Protein AF-A0A6A1VV55-F1 (afdb_monomer_lite)

Sequence (169 aa):
MPVSIPDEHRGTDGDESSRLATLIGTLVRMHAPFGMPTWAKLSNSIKEYIRERVLEKMVEIQSQSTTESGAPKDVDIFTQVLGTKSGYVRRLGHSVKPIAASSSTVSIQRDPELVCELEATKATIEELKSRQSKYDNLKNNKQKCRRHRGKFKSNFNYLRHNLRNEIRR

Structure (mmCIF, N/CA/C/O backbone):
data_AF-A0A6A1VV55-F1
#
_entry.id   AF-A0A6A1VV55-F1
#
loop_
_atom_site.group_PDB
_atom_site.id
_atom_site.type_symbol
_atom_site.label_atom_id
_atom_site.label_alt_id
_atom_site.label_comp_id
_atom_site.label_asym_id
_atom_site.label_entity_id
_atom_site.label_seq_id
_atom_site.pdbx_PDB_ins_code
_atom_site.Cartn_x
_atom_site.Cartn_y
_atom_site.Cartn_z
_atom_site.occupancy
_atom_site.B_iso_or_equiv
_atom_site.auth_seq_id
_atom_site.auth_comp_id
_atom_site.auth_asym_id
_atom_site.auth_atom_id
_atom_site.pdbx_PDB_model_num
ATOM 1 N N . MET A 1 1 ? -18.017 -41.038 29.481 1.00 43.50 1 MET A N 1
ATOM 2 C CA . MET A 1 1 ? -17.852 -40.285 30.740 1.00 43.50 1 MET A CA 1
ATOM 3 C C . MET A 1 1 ? -17.505 -38.847 30.379 1.00 43.50 1 MET A C 1
ATOM 5 O O . MET A 1 1 ? -16.417 -38.648 29.851 1.00 43.50 1 MET A O 1
ATOM 9 N N . PRO A 1 2 ? -18.420 -37.876 30.527 1.00 51.59 2 PRO A N 1
ATOM 10 C CA . PRO A 1 2 ? -18.091 -36.468 30.327 1.00 51.59 2 PRO A CA 1
ATOM 11 C C . PRO A 1 2 ? -17.206 -35.990 31.486 1.00 51.59 2 PRO A C 1
ATOM 13 O O . PRO A 1 2 ? -17.531 -36.210 32.650 1.00 51.59 2 PRO A O 1
ATOM 16 N N . VAL A 1 3 ? -16.059 -35.396 31.160 1.00 58.38 3 VAL A N 1
ATOM 17 C CA . VAL A 1 3 ? -15.138 -34.821 32.145 1.00 58.38 3 VAL A CA 1
ATOM 18 C C . VAL A 1 3 ? -15.635 -33.416 32.474 1.00 58.38 3 VAL A C 1
ATOM 20 O O . VAL A 1 3 ? -15.583 -32.528 31.625 1.00 58.38 3 VAL A O 1
ATOM 23 N N . SER A 1 4 ? -16.157 -33.229 33.684 1.00 62.00 4 SER A N 1
ATOM 24 C CA . SER A 1 4 ? -16.587 -31.924 34.190 1.00 62.00 4 SER A CA 1
ATOM 25 C C . SER A 1 4 ? -15.375 -31.166 34.729 1.00 62.00 4 SER A C 1
ATOM 27 O O . SER A 1 4 ? -14.730 -31.626 35.670 1.00 62.00 4 SER A O 1
ATOM 29 N N . ILE A 1 5 ? -15.055 -30.019 34.128 1.00 53.50 5 ILE A N 1
ATOM 30 C CA . ILE A 1 5 ? -14.012 -29.115 34.627 1.00 53.50 5 ILE A CA 1
ATOM 31 C C . ILE A 1 5 ? -14.588 -28.363 35.843 1.00 53.50 5 ILE A C 1
ATOM 33 O O . ILE A 1 5 ? -15.674 -27.792 35.710 1.00 53.50 5 ILE A O 1
ATOM 37 N N . PRO A 1 6 ? -13.923 -28.373 37.015 1.00 64.38 6 PRO A N 1
ATOM 38 C CA . PRO A 1 6 ? -14.395 -27.672 38.208 1.00 64.38 6 PRO A CA 1
ATOM 39 C C . PRO A 1 6 ? -14.465 -26.156 37.983 1.00 64.38 6 PRO A C 1
ATOM 41 O O . PRO A 1 6 ? -13.569 -25.578 37.368 1.00 64.38 6 PRO A O 1
ATOM 44 N N . ASP A 1 7 ? -15.503 -25.521 38.526 1.00 54.06 7 ASP A N 1
ATOM 45 C CA . ASP A 1 7 ? -15.835 -24.099 38.325 1.00 54.06 7 ASP A CA 1
ATOM 46 C C . ASP A 1 7 ? -14.718 -23.140 38.789 1.00 54.06 7 ASP A C 1
ATOM 48 O O . ASP A 1 7 ? -14.534 -22.069 38.225 1.00 54.06 7 ASP A O 1
ATOM 52 N N . GLU A 1 8 ? -13.873 -23.573 39.731 1.00 54.69 8 GLU A N 1
ATOM 53 C CA . GLU A 1 8 ? -12.681 -22.834 40.184 1.00 54.69 8 GLU A CA 1
ATOM 54 C C . GLU A 1 8 ? -11.585 -22.684 39.111 1.00 54.69 8 GLU A C 1
ATOM 56 O O . GLU A 1 8 ? -10.680 -21.870 39.266 1.00 54.69 8 GLU A O 1
ATOM 61 N N . HIS A 1 9 ? -11.653 -23.459 38.022 1.00 50.16 9 HIS A N 1
ATOM 62 C CA . HIS A 1 9 ? -10.716 -23.389 36.893 1.00 50.16 9 HIS A CA 1
ATOM 63 C C . HIS A 1 9 ? -11.356 -22.787 35.635 1.00 50.16 9 HIS A C 1
ATOM 65 O O . HIS A 1 9 ? -10.713 -22.714 34.584 1.00 50.16 9 HIS A O 1
ATOM 71 N N . ARG A 1 10 ? -12.611 -22.325 35.726 1.00 50.69 10 ARG A N 1
ATOM 72 C CA . ARG A 1 10 ? -13.209 -21.430 34.735 1.00 50.69 10 ARG A CA 1
ATOM 73 C C . ARG A 1 10 ? -12.612 -20.045 34.974 1.00 50.69 10 ARG A C 1
ATOM 75 O O . ARG A 1 10 ? -13.191 -19.202 35.649 1.00 50.69 10 ARG A O 1
ATOM 82 N N . GLY A 1 11 ? -11.403 -19.831 34.454 1.00 54.78 11 GLY A N 1
ATOM 83 C CA . GLY A 1 11 ? -10.846 -18.487 34.360 1.00 54.78 11 GLY A CA 1
ATOM 84 C C . GLY A 1 11 ? -11.868 -17.572 33.686 1.00 54.78 11 GLY A C 1
ATOM 85 O O . GLY A 1 11 ? -12.617 -18.009 32.808 1.00 54.78 11 GLY A O 1
ATOM 86 N N . THR A 1 12 ? -11.937 -16.315 34.114 1.00 54.62 12 THR A N 1
ATOM 87 C CA . THR A 1 12 ? -12.666 -15.294 33.370 1.00 54.62 12 THR A CA 1
ATOM 88 C C . THR A 1 12 ? -11.996 -15.180 32.003 1.00 54.62 12 THR A C 1
ATOM 90 O O . THR A 1 12 ? -11.015 -14.455 31.847 1.00 54.62 12 THR A O 1
ATOM 93 N N . ASP A 1 13 ? -12.485 -15.913 31.005 1.00 62.12 13 ASP A N 1
ATOM 94 C CA . ASP A 1 13 ? -12.243 -15.598 29.599 1.00 62.12 13 ASP A CA 1
ATOM 95 C C . ASP A 1 13 ? -12.970 -14.277 29.331 1.00 62.12 13 ASP A C 1
ATOM 97 O O . ASP A 1 13 ? -14.073 -14.242 28.792 1.00 62.12 13 ASP A O 1
ATOM 101 N N . GLY A 1 14 ? -12.425 -13.183 29.845 1.00 65.00 14 GLY A N 1
ATOM 102 C CA . GLY A 1 14 ? 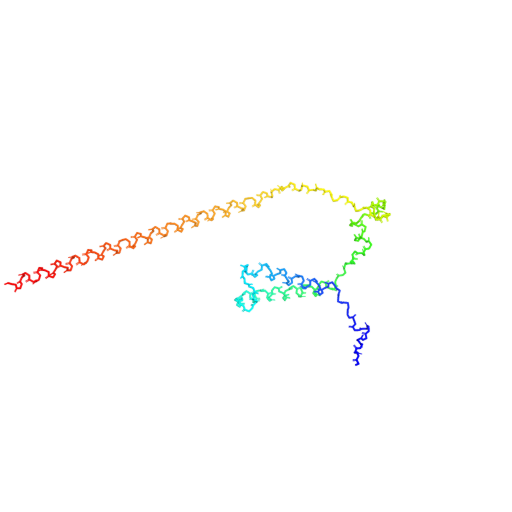-13.148 -11.934 29.986 1.00 65.00 14 GLY A CA 1
ATOM 103 C C . GLY A 1 14 ? -12.231 -10.813 29.578 1.00 65.00 14 GLY A C 1
ATOM 104 O O . GLY A 1 14 ? -11.214 -10.582 30.214 1.00 65.00 14 GLY A O 1
ATOM 105 N N . ASP A 1 15 ? -12.581 -10.150 28.492 1.00 61.44 15 ASP A N 1
ATOM 106 C CA . ASP A 1 15 ? -12.056 -8.858 28.063 1.00 61.44 15 ASP A CA 1
ATOM 107 C C . ASP A 1 15 ? -10.589 -8.804 27.622 1.00 61.44 15 ASP A C 1
ATOM 109 O O . ASP A 1 15 ? -10.351 -8.480 26.461 1.00 61.44 15 ASP A O 1
ATOM 113 N N . GLU A 1 16 ? -9.602 -9.179 28.433 1.00 64.88 16 GLU A N 1
ATOM 114 C CA . GLU A 1 16 ? -8.181 -9.020 28.080 1.00 64.88 16 GLU A CA 1
ATOM 115 C C . GLU A 1 16 ? -7.759 -9.937 26.922 1.00 64.88 16 GLU A C 1
ATOM 117 O O . GLU A 1 16 ? -7.109 -9.500 25.966 1.00 64.88 16 GLU A O 1
ATOM 122 N N . SER A 1 17 ? -8.214 -11.193 26.944 1.00 71.00 17 SER A N 1
ATOM 123 C CA . SER A 1 17 ? -8.012 -12.156 25.851 1.00 71.00 17 SER A CA 1
ATOM 124 C C . SER A 1 17 ? -8.709 -11.703 24.564 1.00 71.00 17 SER A C 1
ATOM 126 O O . SER A 1 17 ? -8.137 -11.783 23.473 1.00 71.00 17 SER A O 1
ATOM 128 N N . SER A 1 18 ? -9.926 -11.165 24.686 1.00 74.25 18 SER A N 1
ATOM 129 C CA . SER A 1 18 ? -10.705 -10.626 23.564 1.00 74.25 18 SER A CA 1
ATOM 130 C C . SER A 1 18 ? -10.058 -9.368 22.977 1.00 74.25 18 SER A C 1
ATOM 132 O O . SER A 1 18 ? -10.005 -9.198 21.753 1.00 74.25 18 SER A O 1
ATOM 134 N N . ARG A 1 19 ? -9.504 -8.506 23.835 1.00 75.94 19 ARG A N 1
ATOM 135 C CA . ARG A 1 19 ? -8.782 -7.282 23.472 1.00 75.94 19 ARG A CA 1
ATOM 136 C C . ARG A 1 19 ? -7.487 -7.616 22.743 1.00 75.94 19 ARG A C 1
ATOM 138 O O . ARG A 1 19 ? -7.238 -7.064 21.670 1.00 75.94 19 ARG A O 1
ATOM 145 N N . LEU A 1 20 ? -6.725 -8.587 23.247 1.00 76.88 20 LEU A N 1
ATOM 146 C CA . LEU A 1 20 ? -5.514 -9.083 22.598 1.00 76.88 20 LEU A CA 1
ATOM 147 C C . LEU A 1 20 ? -5.820 -9.709 21.229 1.00 76.88 20 LEU A C 1
ATOM 149 O O . LEU A 1 20 ? -5.179 -9.358 20.239 1.00 76.88 20 LEU A O 1
ATOM 153 N N . ALA A 1 21 ? -6.831 -10.579 21.135 1.00 78.81 21 ALA A N 1
ATOM 154 C CA . ALA A 1 21 ? -7.232 -11.199 19.870 1.00 78.81 21 ALA A CA 1
ATOM 155 C C . ALA A 1 21 ? -7.675 -10.156 18.829 1.00 78.81 21 ALA A C 1
ATOM 157 O O . ALA A 1 21 ? -7.301 -10.235 17.653 1.00 78.81 21 ALA A O 1
ATOM 158 N N . THR A 1 22 ? -8.423 -9.139 19.265 1.00 83.94 22 THR A N 1
ATOM 159 C CA . THR A 1 22 ? -8.851 -8.023 18.411 1.00 83.94 22 THR A CA 1
ATOM 160 C C . THR A 1 22 ? -7.653 -7.237 17.892 1.00 83.94 22 THR A C 1
ATOM 162 O O . THR A 1 22 ? -7.577 -6.962 16.692 1.00 83.94 22 THR A O 1
ATOM 165 N N . LEU A 1 23 ? -6.697 -6.926 18.770 1.00 81.94 23 LEU A N 1
ATOM 166 C CA . LEU A 1 23 ? -5.505 -6.154 18.438 1.00 81.94 23 LEU A CA 1
ATOM 167 C C . LEU A 1 23 ? -4.565 -6.907 17.487 1.00 81.94 23 LEU A C 1
ATOM 169 O O . LEU A 1 23 ? -4.073 -6.336 16.516 1.00 81.94 23 LEU A O 1
ATOM 173 N N . ILE A 1 24 ? -4.364 -8.207 17.709 1.00 84.75 24 ILE A N 1
ATOM 174 C CA . ILE A 1 24 ? -3.624 -9.063 16.773 1.00 84.75 24 ILE A CA 1
ATOM 175 C C . ILE A 1 24 ? -4.323 -9.053 15.409 1.00 84.75 24 ILE A C 1
ATOM 177 O O . ILE A 1 24 ? -3.682 -8.863 14.375 1.00 84.75 24 ILE A O 1
ATOM 181 N N . GLY A 1 25 ? -5.649 -9.204 15.396 1.00 82.62 25 GLY A N 1
ATOM 182 C CA . GLY A 1 25 ? -6.437 -9.192 14.169 1.00 82.62 25 GLY A CA 1
ATOM 183 C C . GLY A 1 25 ? -6.320 -7.884 13.382 1.00 82.62 25 GLY A C 1
ATOM 184 O O . GLY A 1 25 ? -6.193 -7.926 12.156 1.00 82.62 25 GLY A O 1
ATOM 185 N N . THR A 1 26 ? -6.358 -6.723 14.045 1.00 83.69 26 THR A N 1
ATOM 186 C CA . THR A 1 26 ? -6.204 -5.418 13.380 1.00 83.69 26 THR A CA 1
ATOM 187 C C . THR A 1 26 ? -4.792 -5.226 12.854 1.00 83.69 26 THR A C 1
ATOM 189 O O . THR A 1 26 ? -4.638 -4.880 11.687 1.00 83.69 26 THR A O 1
ATOM 192 N N . LEU A 1 27 ? -3.770 -5.522 13.656 1.00 83.19 27 LEU A N 1
ATOM 193 C CA . LEU A 1 27 ? -2.373 -5.399 13.251 1.00 83.19 27 LEU A CA 1
ATOM 194 C C . LEU A 1 27 ? -2.064 -6.269 12.022 1.00 83.19 27 LEU A C 1
ATOM 196 O O . LEU A 1 27 ? -1.469 -5.798 11.051 1.00 83.19 27 LEU A O 1
ATOM 200 N N . VAL A 1 28 ? -2.537 -7.519 12.022 1.00 81.38 28 VAL A N 1
ATOM 201 C CA . VAL A 1 28 ? -2.393 -8.421 10.873 1.00 81.38 28 VAL A CA 1
ATOM 202 C C . VAL A 1 28 ? -3.098 -7.847 9.644 1.00 81.38 28 VAL A C 1
ATOM 204 O O . VAL A 1 28 ? -2.496 -7.812 8.578 1.00 81.38 28 VAL A O 1
ATOM 207 N N . ARG A 1 29 ? -4.337 -7.353 9.763 1.00 82.69 29 ARG A N 1
ATOM 208 C CA . ARG A 1 29 ? -5.077 -6.772 8.624 1.00 82.69 29 ARG A CA 1
ATOM 209 C C . ARG A 1 29 ? -4.477 -5.463 8.101 1.00 82.69 29 ARG A C 1
ATOM 211 O O . ARG A 1 29 ? -4.604 -5.194 6.914 1.00 82.69 29 ARG A O 1
ATOM 218 N N . MET A 1 30 ? -3.837 -4.673 8.962 1.00 80.50 30 MET A N 1
ATOM 219 C CA . MET A 1 30 ? -3.198 -3.402 8.599 1.00 80.50 30 MET A CA 1
ATOM 220 C C . MET A 1 30 ? -1.904 -3.597 7.808 1.00 80.50 30 MET A C 1
ATOM 222 O O . MET A 1 30 ? -1.608 -2.817 6.906 1.00 80.50 30 MET A O 1
ATOM 226 N N . HIS A 1 31 ? -1.127 -4.624 8.153 1.00 79.62 31 HIS A N 1
ATOM 227 C CA . HIS A 1 31 ? 0.213 -4.825 7.598 1.00 79.62 31 HIS A CA 1
ATOM 228 C C . HIS A 1 31 ? 0.310 -5.993 6.612 1.00 79.62 31 HIS A C 1
ATOM 230 O O . HIS A 1 31 ? 1.289 -6.082 5.868 1.00 79.62 31 HIS A O 1
ATOM 236 N N . ALA A 1 32 ? -0.683 -6.886 6.565 1.00 74.94 32 ALA A N 1
ATOM 237 C CA . ALA A 1 32 ? -0.747 -7.909 5.533 1.00 74.94 32 ALA A CA 1
ATOM 238 C C . ALA A 1 32 ? -1.095 -7.269 4.173 1.00 74.94 32 ALA A C 1
ATOM 240 O O . ALA A 1 32 ? -2.077 -6.532 4.075 1.00 74.94 32 ALA A O 1
ATOM 241 N N . PRO A 1 33 ? -0.339 -7.565 3.099 1.00 73.38 33 PRO A N 1
ATOM 242 C CA . PRO A 1 33 ? -0.660 -7.071 1.769 1.00 73.38 33 PRO A CA 1
ATOM 243 C C . PRO A 1 33 ? -2.048 -7.552 1.325 1.00 73.38 33 PRO A C 1
ATOM 245 O O . PRO A 1 33 ? -2.332 -8.756 1.326 1.00 73.38 33 PRO A O 1
ATOM 248 N N . PHE A 1 34 ? -2.896 -6.614 0.895 1.00 64.12 34 PHE A N 1
ATOM 249 C CA . PHE A 1 34 ? -4.211 -6.910 0.331 1.00 64.12 34 PHE A CA 1
ATOM 250 C C . PHE A 1 34 ? -4.050 -7.791 -0.917 1.00 64.12 34 PHE A C 1
ATOM 252 O O . PHE A 1 34 ? -3.528 -7.355 -1.939 1.00 64.12 34 PHE A O 1
ATOM 259 N N . GLY A 1 35 ? -4.458 -9.058 -0.811 1.00 67.00 35 GLY A N 1
ATOM 260 C CA . GLY A 1 35 ? -4.362 -10.047 -1.891 1.00 67.00 35 GLY A CA 1
ATOM 261 C C . GLY A 1 35 ? -3.606 -11.327 -1.534 1.00 67.00 35 GLY A C 1
ATOM 262 O O . GLY A 1 35 ? -3.613 -12.265 -2.328 1.00 67.00 35 GLY A O 1
ATOM 263 N N . MET A 1 36 ? -2.986 -11.415 -0.350 1.00 64.69 36 MET A N 1
ATOM 264 C CA . MET A 1 36 ? -2.389 -12.665 0.131 1.00 64.69 36 MET A CA 1
ATOM 265 C C . MET A 1 36 ? -3.347 -13.426 1.063 1.00 64.69 36 MET A C 1
ATOM 267 O O . MET A 1 36 ? -3.543 -13.011 2.202 1.00 64.69 36 MET A O 1
ATOM 271 N N . PRO A 1 37 ? -3.911 -14.573 0.633 1.00 65.25 37 PRO A N 1
ATOM 272 C CA . PRO A 1 37 ? -4.897 -15.311 1.424 1.00 65.25 37 PRO A CA 1
ATOM 273 C C . PRO A 1 37 ? -4.275 -16.212 2.502 1.00 65.25 37 PRO A C 1
ATOM 275 O O . PRO A 1 37 ? -5.002 -16.887 3.224 1.00 65.25 37 PRO A O 1
ATOM 278 N N . THR A 1 38 ? -2.942 -16.312 2.593 1.00 76.00 38 THR A N 1
ATOM 279 C CA . THR A 1 38 ? -2.296 -17.317 3.454 1.00 76.00 38 THR A CA 1
ATOM 280 C C . THR A 1 38 ? -1.034 -16.787 4.122 1.00 76.00 38 THR A C 1
ATOM 282 O O . THR A 1 38 ? -0.064 -16.439 3.449 1.00 76.00 38 THR A O 1
ATOM 285 N N . TRP A 1 39 ? -1.014 -16.843 5.456 1.00 78.25 39 TRP A N 1
ATOM 286 C CA . TRP A 1 39 ? 0.116 -16.471 6.316 1.00 78.25 39 TRP A CA 1
ATOM 287 C C . TRP A 1 39 ? 1.450 -17.106 5.895 1.00 78.25 39 TRP A C 1
ATOM 289 O O . TRP A 1 39 ? 2.500 -16.465 5.929 1.00 78.25 39 TRP A O 1
ATOM 299 N N . ALA A 1 40 ? 1.412 -18.360 5.430 1.00 80.62 40 ALA A N 1
ATOM 300 C CA . ALA A 1 40 ? 2.593 -19.097 4.987 1.00 80.62 40 ALA A CA 1
ATOM 301 C C . ALA A 1 40 ? 3.381 -18.365 3.885 1.00 80.62 40 ALA A C 1
ATOM 303 O O . ALA A 1 40 ? 4.611 -18.390 3.910 1.00 80.62 40 ALA A O 1
ATOM 304 N N . LYS A 1 41 ? 2.688 -17.661 2.978 1.00 81.31 41 LYS A N 1
ATOM 305 C CA . LYS A 1 41 ? 3.272 -16.991 1.805 1.00 81.31 41 LYS A CA 1
ATOM 306 C C . LYS A 1 41 ? 3.843 -15.596 2.090 1.00 81.31 41 LYS A C 1
ATOM 308 O O . LYS A 1 41 ? 4.447 -15.010 1.197 1.00 81.31 41 LYS A O 1
ATOM 313 N N . LEU A 1 42 ? 3.665 -15.062 3.301 1.00 80.75 42 LEU A N 1
ATOM 314 C CA . LEU A 1 42 ? 4.242 -13.771 3.688 1.00 80.75 42 LEU A CA 1
ATOM 315 C C . LEU A 1 42 ? 5.769 -13.873 3.808 1.00 80.75 42 LEU A C 1
ATOM 317 O O . LEU A 1 42 ? 6.295 -14.891 4.273 1.00 80.75 42 LEU A O 1
ATOM 321 N N . SER A 1 43 ? 6.476 -12.807 3.425 1.00 85.31 43 SER A N 1
ATOM 322 C CA . SER A 1 43 ? 7.925 -12.715 3.614 1.00 85.31 43 SER A CA 1
ATOM 323 C C . SER A 1 43 ? 8.281 -12.724 5.103 1.00 85.31 43 SER A C 1
ATOM 325 O O . SER A 1 43 ? 7.523 -12.235 5.944 1.00 85.31 43 SER A O 1
ATOM 327 N N . ASN A 1 44 ? 9.460 -13.256 5.439 1.00 86.62 44 ASN A N 1
ATOM 328 C CA . ASN A 1 44 ? 9.914 -13.312 6.832 1.00 86.62 44 ASN A CA 1
ATOM 329 C C . ASN A 1 44 ? 10.025 -11.917 7.459 1.00 86.62 44 ASN A C 1
ATOM 331 O O . ASN A 1 44 ? 9.649 -11.756 8.609 1.00 86.62 44 ASN A O 1
ATOM 335 N N . SER A 1 45 ? 10.419 -10.898 6.690 1.00 83.94 45 SER A N 1
ATOM 336 C CA . SER A 1 45 ? 10.476 -9.510 7.168 1.00 83.94 45 SER A CA 1
ATOM 337 C C . SER A 1 45 ? 9.139 -9.001 7.717 1.00 83.94 45 SER A C 1
ATOM 339 O O . SER A 1 45 ? 9.101 -8.378 8.772 1.00 83.94 45 SER A O 1
ATOM 341 N N . ILE A 1 46 ? 8.031 -9.300 7.033 1.00 82.25 46 ILE A N 1
ATOM 342 C CA . ILE A 1 46 ? 6.690 -8.878 7.454 1.00 82.25 46 ILE A CA 1
ATOM 343 C C . ILE A 1 46 ? 6.236 -9.695 8.668 1.00 82.25 46 ILE A C 1
ATOM 345 O O . ILE A 1 46 ? 5.632 -9.152 9.589 1.00 82.25 46 ILE A O 1
ATOM 349 N N . LYS A 1 47 ? 6.550 -10.996 8.697 1.00 85.38 47 LYS A N 1
ATOM 350 C CA . LYS A 1 47 ? 6.235 -11.862 9.842 1.00 85.38 47 LYS A CA 1
ATOM 351 C C . LYS A 1 47 ? 6.950 -11.401 11.110 1.00 85.38 47 LYS A C 1
ATOM 353 O O . LYS A 1 47 ? 6.298 -11.327 12.145 1.00 85.38 47 LYS A O 1
ATOM 358 N N . GLU A 1 48 ? 8.244 -11.086 11.030 1.00 88.25 48 GLU A N 1
ATOM 359 C CA . GLU A 1 48 ? 8.998 -10.590 12.188 1.00 88.25 48 GLU A CA 1
ATOM 360 C C . GLU A 1 48 ? 8.446 -9.253 12.680 1.00 88.25 48 GLU A C 1
ATOM 362 O O . GLU A 1 48 ? 8.175 -9.123 13.868 1.00 88.25 48 GLU A O 1
ATOM 367 N N . TYR A 1 49 ? 8.154 -8.317 11.772 1.00 87.06 49 TYR A N 1
ATOM 368 C CA . TYR A 1 49 ? 7.545 -7.035 12.135 1.00 87.06 49 TYR A CA 1
ATOM 369 C C . TYR A 1 49 ? 6.218 -7.205 12.892 1.00 87.06 49 TYR A C 1
ATOM 371 O O . TYR A 1 49 ? 5.986 -6.573 13.922 1.00 87.06 49 TYR A O 1
ATOM 379 N N . ILE A 1 50 ? 5.340 -8.089 12.403 1.00 85.19 50 ILE A N 1
ATOM 380 C CA . ILE A 1 50 ? 4.058 -8.363 13.062 1.00 85.19 50 ILE A CA 1
ATOM 381 C C . ILE A 1 50 ? 4.286 -9.016 14.431 1.00 85.19 50 ILE A C 1
ATOM 383 O O . ILE A 1 50 ? 3.626 -8.636 15.392 1.00 85.19 50 ILE A O 1
ATOM 387 N N . ARG A 1 51 ? 5.217 -9.971 14.552 1.00 86.81 51 ARG A N 1
ATOM 388 C CA . ARG A 1 51 ? 5.514 -10.617 15.842 1.00 86.81 51 ARG A CA 1
ATOM 389 C C . ARG A 1 51 ? 6.057 -9.635 16.872 1.00 86.81 51 ARG A C 1
ATOM 391 O O . ARG A 1 51 ? 5.585 -9.650 18.002 1.00 86.81 51 ARG A O 1
ATOM 398 N N . GLU A 1 52 ? 7.003 -8.787 16.487 1.00 89.69 52 GLU A N 1
ATOM 399 C CA . GLU A 1 52 ? 7.604 -7.783 17.371 1.00 89.69 52 GLU A CA 1
ATOM 400 C C . GLU A 1 52 ? 6.538 -6.835 17.935 1.00 89.69 52 GLU A C 1
ATOM 402 O O . GLU A 1 52 ? 6.442 -6.643 19.145 1.00 89.69 52 GLU A O 1
ATOM 407 N N . ARG A 1 53 ? 5.643 -6.351 17.069 1.00 86.31 53 ARG A N 1
ATOM 408 C CA . ARG A 1 53 ? 4.501 -5.512 17.454 1.00 86.31 53 ARG A CA 1
ATOM 409 C C . ARG A 1 53 ? 3.497 -6.217 18.367 1.00 86.31 53 ARG A C 1
ATOM 411 O O . ARG A 1 53 ? 2.935 -5.584 19.257 1.00 86.31 53 ARG A O 1
ATOM 418 N N . VAL A 1 54 ? 3.248 -7.511 18.158 1.00 85.69 54 VAL A N 1
ATOM 419 C CA . VAL A 1 54 ? 2.378 -8.295 19.051 1.00 85.69 54 VAL A CA 1
ATOM 420 C C . VAL A 1 54 ? 3.021 -8.447 20.429 1.00 85.69 54 VAL A C 1
ATOM 422 O O . VAL A 1 54 ? 2.340 -8.240 21.429 1.00 85.69 54 VAL A O 1
ATOM 425 N N . LEU A 1 55 ? 4.320 -8.752 20.494 1.00 85.50 55 LEU A N 1
ATOM 426 C CA . LEU A 1 55 ? 5.048 -8.886 21.759 1.00 85.50 55 LEU A CA 1
ATOM 427 C C . LEU A 1 55 ? 5.082 -7.568 22.544 1.00 85.50 55 LEU A C 1
ATOM 429 O O . LEU A 1 55 ? 4.791 -7.570 23.737 1.00 85.50 55 LEU A O 1
ATOM 433 N N . GLU A 1 56 ? 5.353 -6.446 21.871 1.00 86.19 56 GLU A N 1
ATOM 434 C CA . GLU A 1 56 ? 5.298 -5.096 22.453 1.00 86.19 56 GLU A CA 1
ATOM 435 C C . GLU A 1 56 ? 3.939 -4.837 23.125 1.00 86.19 56 GLU A C 1
ATOM 437 O O . GLU A 1 56 ? 3.862 -4.417 24.280 1.00 86.19 56 GLU A O 1
ATOM 442 N N . LYS A 1 57 ? 2.850 -5.177 22.430 1.00 79.31 57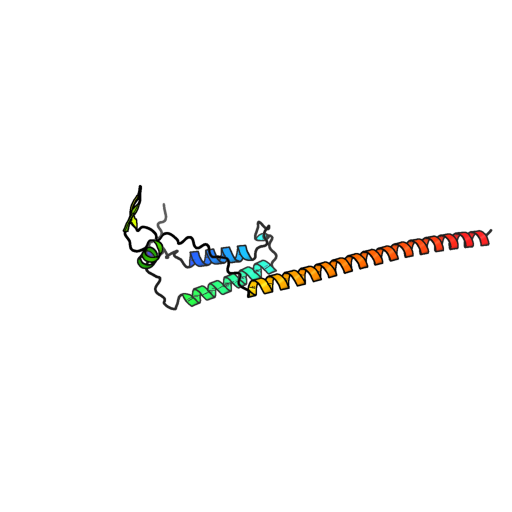 LYS A N 1
ATOM 443 C CA . LYS A 1 57 ? 1.485 -4.968 22.921 1.00 79.31 57 LYS A CA 1
ATOM 444 C C . LYS A 1 57 ? 1.090 -5.918 24.045 1.00 79.31 57 LYS A C 1
ATOM 446 O O . LYS A 1 57 ? 0.341 -5.519 24.931 1.00 79.31 57 LYS A O 1
ATOM 451 N N . MET A 1 58 ? 1.605 -7.146 24.053 1.00 81.19 58 MET A N 1
ATOM 452 C CA . MET A 1 58 ? 1.411 -8.068 25.175 1.00 81.19 58 MET A CA 1
ATOM 453 C C . MET A 1 58 ? 2.059 -7.531 26.456 1.00 81.19 58 MET A C 1
ATOM 455 O O . MET A 1 58 ? 1.432 -7.574 27.512 1.00 81.19 58 MET A O 1
ATOM 459 N N . VAL A 1 59 ? 3.276 -6.987 26.359 1.00 83.31 59 VAL A N 1
ATOM 460 C CA . VAL A 1 59 ? 3.976 -6.371 27.499 1.00 83.31 59 VAL A CA 1
ATOM 461 C C . VAL A 1 59 ? 3.234 -5.127 27.994 1.00 83.31 59 VAL A C 1
ATOM 463 O O . VAL A 1 59 ? 3.081 -4.940 29.200 1.00 83.31 59 VAL A O 1
ATOM 466 N N . GLU A 1 60 ? 2.719 -4.301 27.083 1.00 79.38 60 GLU A N 1
ATOM 467 C CA . GLU A 1 60 ? 1.922 -3.117 27.426 1.00 79.38 60 GLU A CA 1
ATOM 468 C C . GLU A 1 60 ? 0.631 -3.483 28.177 1.00 79.38 60 GLU A C 1
ATOM 470 O O . GLU A 1 60 ? 0.328 -2.885 29.208 1.00 79.38 60 GLU A O 1
ATOM 475 N N . ILE A 1 61 ? -0.097 -4.506 27.714 1.00 74.69 61 ILE A N 1
ATOM 476 C CA . ILE A 1 61 ? -1.324 -4.986 28.369 1.00 74.69 61 ILE A CA 1
ATOM 477 C C . ILE A 1 61 ? -1.016 -5.547 29.767 1.00 74.69 61 ILE A C 1
ATOM 479 O O . ILE A 1 61 ? -1.717 -5.219 30.720 1.00 74.69 61 ILE A O 1
ATOM 483 N N . GLN A 1 62 ? 0.064 -6.323 29.918 1.00 70.31 62 GLN A N 1
ATOM 484 C CA . GLN A 1 62 ? 0.504 -6.833 31.227 1.00 70.31 62 GLN A CA 1
ATOM 485 C C . GLN A 1 62 ? 0.961 -5.718 32.179 1.00 70.31 62 GLN A C 1
ATOM 487 O O . GLN A 1 62 ? 0.811 -5.835 33.392 1.00 70.31 62 GLN A O 1
ATOM 492 N N . SER A 1 63 ? 1.497 -4.620 31.644 1.00 68.62 63 SER A N 1
ATOM 493 C CA . SER A 1 63 ? 1.907 -3.463 32.450 1.00 68.62 63 SER A CA 1
ATOM 494 C C . SER A 1 63 ? 0.713 -2.622 32.918 1.00 68.62 63 SER A C 1
ATOM 496 O O . SER A 1 63 ? 0.788 -1.974 33.956 1.00 68.62 63 SER A O 1
ATOM 498 N N . GLN A 1 64 ? -0.397 -2.637 32.171 1.00 59.81 64 GLN A N 1
ATOM 499 C CA . GLN A 1 64 ? -1.631 -1.912 32.500 1.00 59.81 64 GLN A CA 1
ATOM 500 C C . GLN A 1 64 ? -2.514 -2.645 33.524 1.00 59.81 64 GLN A C 1
ATOM 502 O O . GLN A 1 64 ? -3.350 -2.006 34.159 1.00 59.81 64 GLN A O 1
ATOM 507 N N . SER A 1 65 ? -2.322 -3.953 33.741 1.00 55.75 65 SER A N 1
ATOM 508 C CA . SER A 1 65 ? -3.126 -4.739 34.693 1.00 55.75 65 SER A CA 1
ATOM 509 C C . SER A 1 65 ? -2.829 -4.473 36.180 1.00 55.75 65 SER A C 1
ATOM 511 O O . SER A 1 65 ? -3.459 -5.085 37.038 1.00 55.75 65 SER A O 1
ATOM 513 N N . THR A 1 66 ? -1.900 -3.566 36.511 1.00 46.81 66 THR A N 1
ATOM 514 C CA . THR A 1 66 ? -1.497 -3.260 37.901 1.00 46.81 66 THR A CA 1
ATOM 515 C C . THR A 1 66 ? -1.844 -1.854 38.388 1.00 46.81 66 THR A C 1
ATOM 517 O O . THR A 1 66 ? -1.503 -1.509 39.518 1.00 46.81 66 THR A O 1
ATOM 520 N N . THR A 1 67 ? -2.543 -1.036 37.602 1.00 46.91 67 THR A N 1
ATOM 521 C CA . THR A 1 67 ? -2.975 0.299 38.046 1.00 46.91 67 TH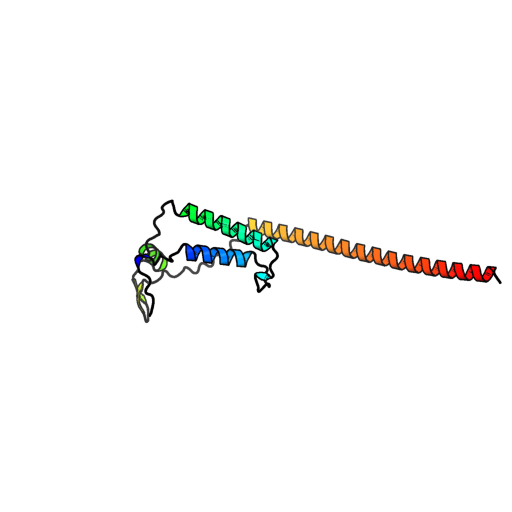R A CA 1
ATOM 522 C C . THR A 1 67 ? -4.449 0.512 37.761 1.00 46.91 67 THR A C 1
ATOM 524 O O . THR A 1 67 ? -4.890 0.525 36.616 1.00 46.91 67 THR A O 1
ATOM 527 N N . GLU A 1 68 ? -5.184 0.664 38.853 1.00 54.47 68 GLU A N 1
ATOM 528 C CA . GLU A 1 68 ? -6.614 0.882 38.952 1.00 54.47 68 GLU A CA 1
ATOM 529 C C . GLU A 1 68 ? -7.158 1.947 37.990 1.00 54.47 68 GLU A C 1
ATOM 531 O O . GLU A 1 68 ? -6.709 3.091 37.956 1.00 54.47 68 GLU A O 1
ATOM 536 N N . SER A 1 69 ? -8.236 1.604 37.295 1.00 43.81 69 SER A N 1
ATOM 537 C CA . SER A 1 69 ? -9.308 2.549 37.003 1.00 43.81 69 SER A CA 1
ATOM 538 C C . SER A 1 69 ? -10.573 1.718 36.895 1.00 43.81 69 SER A C 1
ATOM 540 O O . SER A 1 69 ? -10.702 0.912 35.976 1.00 43.81 69 SER A O 1
ATOM 542 N N . GLY A 1 70 ? -11.434 1.799 37.914 1.00 56.69 70 GLY A N 1
ATOM 543 C CA . GLY A 1 70 ? -12.643 0.987 38.001 1.00 56.69 70 GLY A CA 1
ATOM 544 C C . GLY A 1 70 ? -13.407 1.050 36.686 1.00 56.69 70 GLY A C 1
ATOM 545 O O . GLY A 1 70 ? -13.816 2.133 36.266 1.00 56.69 70 GLY A O 1
ATOM 546 N N . ALA A 1 71 ? -13.551 -0.106 36.032 1.00 61.88 71 ALA A N 1
ATOM 547 C CA . ALA A 1 71 ? -14.353 -0.229 34.829 1.00 61.88 71 ALA A CA 1
ATOM 548 C C . ALA A 1 71 ? -15.712 0.446 35.092 1.00 61.88 71 ALA A C 1
ATOM 550 O O . ALA A 1 71 ? -16.305 0.187 36.150 1.00 61.88 71 ALA A O 1
ATOM 551 N N . PRO A 1 72 ? -16.183 1.340 34.199 1.00 58.25 72 PRO A N 1
ATOM 552 C CA . PRO A 1 72 ? -17.497 1.939 34.352 1.00 58.25 72 PRO A CA 1
ATOM 553 C C . PRO A 1 72 ? -18.484 0.792 34.514 1.00 58.25 72 PRO A C 1
ATOM 555 O O . PRO A 1 72 ? -18.488 -0.135 33.702 1.00 58.25 72 PRO A O 1
ATOM 558 N N . LYS A 1 73 ? -19.246 0.797 35.613 1.00 75.38 73 LYS A N 1
ATOM 559 C CA . LYS A 1 73 ? -20.159 -0.310 35.897 1.00 75.38 73 LYS A CA 1
ATOM 560 C C . LYS A 1 73 ? -21.108 -0.418 34.713 1.00 75.38 73 LYS A C 1
ATOM 562 O O . LYS A 1 73 ? -21.464 0.606 34.137 1.00 75.38 73 LYS A O 1
ATOM 567 N N . ASP A 1 74 ? -21.567 -1.620 34.375 1.00 67.44 74 ASP A N 1
ATOM 568 C CA . ASP A 1 74 ? -22.507 -1.819 33.260 1.00 67.44 74 ASP A CA 1
ATOM 569 C C . ASP A 1 74 ? -23.671 -0.815 33.298 1.00 67.44 74 ASP A C 1
ATOM 571 O O . ASP A 1 74 ? -24.114 -0.315 32.271 1.00 67.44 74 ASP A O 1
ATOM 575 N N . VAL A 1 75 ? -24.110 -0.439 34.503 1.00 70.94 75 VAL A N 1
ATOM 576 C CA . VAL A 1 75 ? -25.118 0.599 34.766 1.00 70.94 75 VAL A CA 1
ATOM 577 C C . VAL A 1 75 ? -24.740 1.974 34.188 1.00 70.94 75 VAL A C 1
ATOM 579 O O . VAL A 1 75 ? -25.583 2.638 33.582 1.00 70.94 75 VAL A O 1
ATOM 582 N N . ASP A 1 76 ? -23.488 2.400 34.328 1.00 76.62 76 ASP A N 1
ATOM 583 C CA . ASP A 1 76 ? -22.974 3.664 33.791 1.00 76.62 76 ASP A CA 1
ATOM 584 C C . ASP A 1 76 ? -22.915 3.613 32.254 1.00 76.62 76 ASP A C 1
ATOM 586 O O . ASP A 1 76 ? -23.311 4.561 31.574 1.00 76.62 76 ASP A O 1
ATOM 590 N N . ILE A 1 77 ? -22.535 2.460 31.691 1.00 77.94 77 ILE A N 1
ATOM 591 C CA . ILE A 1 77 ? -22.524 2.228 30.238 1.00 77.94 77 ILE A CA 1
ATOM 592 C C . ILE A 1 77 ? -23.956 2.253 29.683 1.00 77.94 77 ILE A C 1
ATOM 594 O O . ILE A 1 77 ? -24.244 2.937 28.698 1.00 77.94 77 ILE A O 1
ATOM 598 N N . PHE A 1 78 ? -24.889 1.551 30.329 1.00 70.81 78 PHE A N 1
ATOM 599 C CA . PHE A 1 78 ? -26.288 1.497 29.910 1.00 70.81 78 PHE A CA 1
ATOM 600 C C . PHE A 1 78 ? -26.965 2.863 29.992 1.00 70.81 78 PHE A C 1
ATOM 602 O O . PHE A 1 78 ? -27.704 3.229 29.076 1.00 70.81 78 PHE A O 1
ATOM 609 N N . THR A 1 79 ? -26.706 3.639 31.045 1.00 76.38 79 THR A N 1
ATOM 610 C CA . THR A 1 79 ? -27.265 4.992 31.174 1.00 76.38 79 THR A CA 1
ATOM 611 C C . THR A 1 79 ? -26.675 5.959 30.155 1.00 76.38 79 THR A C 1
ATOM 613 O O . THR A 1 79 ? -27.407 6.809 29.650 1.00 76.38 79 THR A O 1
ATOM 616 N N . GLN A 1 80 ? -25.404 5.805 29.779 1.00 73.38 80 GLN A N 1
ATOM 617 C CA . GLN A 1 80 ? -24.795 6.600 28.716 1.00 73.38 80 GLN A CA 1
ATOM 618 C C . GLN A 1 80 ? -25.367 6.263 27.328 1.00 73.38 80 GLN A C 1
ATOM 620 O O . GLN A 1 80 ? -25.653 7.171 26.548 1.00 73.38 80 GLN A O 1
ATOM 625 N N . VAL A 1 81 ? -25.549 4.975 27.013 1.00 72.06 81 VAL A N 1
ATOM 626 C CA . VAL A 1 81 ? -25.987 4.515 25.679 1.00 72.06 81 VAL A CA 1
ATOM 627 C C . VAL A 1 81 ? -27.494 4.661 25.484 1.00 72.06 81 VAL A C 1
ATOM 629 O O . VAL A 1 81 ? -27.954 5.115 24.435 1.00 72.06 81 VAL A O 1
ATOM 632 N N . LEU A 1 82 ? -28.282 4.261 26.480 1.00 73.06 82 LEU A N 1
ATOM 633 C CA . LEU A 1 82 ? -29.738 4.254 26.379 1.00 73.06 82 LEU A CA 1
ATOM 634 C C . LEU A 1 82 ? -30.356 5.534 26.953 1.00 73.06 82 LEU A C 1
ATOM 636 O O . LEU A 1 82 ? -31.475 5.877 26.589 1.00 73.06 82 LEU A O 1
ATOM 640 N N . GLY A 1 83 ? -29.635 6.282 27.788 1.00 71.94 83 GLY A N 1
ATOM 641 C CA . GLY A 1 83 ? -30.181 7.401 28.549 1.00 71.94 83 GLY A CA 1
ATOM 642 C C . GLY A 1 83 ? -30.883 6.938 29.829 1.00 71.94 83 GLY A C 1
ATOM 643 O O . GLY A 1 83 ? -31.052 5.753 30.096 1.00 71.94 83 GLY A O 1
ATOM 644 N N . THR A 1 84 ? -31.332 7.886 30.648 1.00 71.25 84 THR A N 1
ATOM 645 C CA . THR A 1 84 ? -32.076 7.598 31.892 1.00 71.25 84 THR A CA 1
ATOM 646 C C . THR A 1 84 ? -33.594 7.666 31.707 1.00 71.25 84 THR A C 1
ATOM 648 O O . THR A 1 84 ? -34.361 7.322 32.608 1.00 71.25 84 THR A O 1
ATOM 651 N N . LYS A 1 85 ? -34.064 8.119 30.537 1.00 63.16 85 LYS A N 1
ATOM 652 C CA . LYS A 1 85 ? -35.471 8.455 30.304 1.00 63.16 85 LYS A CA 1
ATOM 653 C C . LYS A 1 85 ? -36.230 7.273 29.696 1.00 63.16 85 LYS A C 1
ATOM 655 O O . LYS A 1 85 ? -36.205 7.030 28.490 1.00 63.16 85 LYS A O 1
ATOM 660 N N . SER A 1 86 ? -36.936 6.547 30.557 1.00 69.00 86 SER A N 1
ATOM 661 C CA . SER A 1 86 ? -37.888 5.509 30.151 1.00 69.00 86 SER A CA 1
ATOM 662 C C . SER A 1 86 ? -39.071 6.106 29.379 1.00 69.00 86 SER A C 1
ATOM 664 O O . SER A 1 86 ? -39.542 7.206 29.676 1.00 69.00 86 SER A O 1
ATOM 666 N N . GLY A 1 87 ? -39.567 5.391 28.372 1.00 75.94 87 GLY A N 1
ATOM 667 C CA . GLY A 1 87 ? -40.792 5.750 27.673 1.00 75.94 87 GLY A CA 1
ATOM 668 C C . GLY A 1 87 ? -41.330 4.630 26.786 1.00 75.94 87 GLY A C 1
ATOM 669 O O . GLY A 1 87 ? -40.697 3.606 26.569 1.00 75.94 87 GLY A O 1
ATOM 670 N N . TYR A 1 88 ? -42.528 4.827 26.241 1.00 80.25 88 TYR A N 1
ATOM 671 C CA . TYR A 1 88 ? -43.152 3.816 25.390 1.00 80.25 88 TYR A CA 1
ATOM 672 C C . TYR A 1 88 ? -42.493 3.743 24.000 1.00 80.25 88 TYR A C 1
ATOM 674 O O . TYR A 1 88 ? -42.423 4.752 23.290 1.00 80.25 88 TYR A O 1
ATOM 682 N N . VAL A 1 89 ? -42.036 2.550 23.615 1.00 71.75 89 VAL A N 1
ATOM 683 C CA . VAL A 1 89 ? -41.500 2.193 22.298 1.00 71.75 89 VAL A CA 1
ATOM 684 C C . VAL A 1 89 ? -42.513 1.287 21.602 1.00 71.75 89 VAL A C 1
ATOM 686 O O . VAL A 1 89 ? -42.886 0.220 22.095 1.00 71.75 89 VAL A O 1
ATOM 689 N N . ARG A 1 90 ? -43.002 1.724 20.437 1.00 72.56 90 ARG A N 1
ATOM 690 C CA . ARG A 1 90 ? -44.040 1.007 19.685 1.00 72.56 90 ARG A CA 1
ATOM 691 C C . ARG A 1 90 ? -43.565 -0.423 19.389 1.00 72.56 90 ARG A C 1
ATOM 693 O O . ARG A 1 90 ? -42.491 -0.594 18.826 1.00 72.56 90 ARG A O 1
ATOM 700 N N . ARG A 1 91 ? -44.382 -1.424 19.746 1.00 81.56 91 ARG A N 1
ATOM 701 C CA . ARG A 1 91 ? -44.111 -2.884 19.690 1.00 81.56 91 ARG A CA 1
ATOM 702 C C . ARG A 1 91 ? -43.186 -3.468 20.767 1.00 81.56 91 ARG A C 1
ATOM 704 O O . ARG A 1 91 ? -43.205 -4.681 20.924 1.00 81.56 91 ARG A O 1
ATOM 711 N N . LEU A 1 92 ? -42.445 -2.654 21.518 1.00 72.69 92 LEU A N 1
ATOM 712 C CA . LEU A 1 92 ? -41.559 -3.126 22.597 1.00 72.69 92 LEU A CA 1
ATOM 713 C C . LEU A 1 92 ? -42.073 -2.784 24.005 1.00 72.69 92 LEU A C 1
ATOM 715 O O . LEU A 1 92 ? -41.584 -3.329 24.987 1.00 72.69 92 LEU A O 1
ATOM 719 N N . GLY A 1 93 ? -43.097 -1.935 24.118 1.00 80.81 93 GLY A N 1
ATOM 720 C CA . GLY A 1 93 ? -43.672 -1.557 25.409 1.00 80.81 93 GLY A CA 1
ATOM 721 C C . GLY A 1 93 ? -42.891 -0.425 26.076 1.00 80.81 93 GLY A C 1
ATOM 722 O O . GLY A 1 93 ? -42.343 0.437 25.395 1.00 80.81 93 GLY A O 1
ATOM 723 N N . HIS A 1 94 ? -42.885 -0.372 27.408 1.00 75.06 94 HIS A N 1
ATOM 724 C CA . HIS A 1 94 ? -42.099 0.621 28.146 1.00 75.06 94 HIS A CA 1
ATOM 725 C C . HIS A 1 94 ? -40.628 0.200 28.186 1.00 75.06 94 HIS A C 1
ATOM 727 O O . HIS A 1 94 ? -40.292 -0.855 28.715 1.00 75.06 94 HIS A O 1
ATOM 733 N N . SER A 1 95 ? -39.747 1.018 27.618 1.00 71.94 95 SER A N 1
ATOM 734 C CA . SER A 1 95 ? -38.306 0.760 27.568 1.00 71.94 95 SER A CA 1
ATOM 735 C C . SER A 1 95 ? -37.530 2.070 27.640 1.00 71.94 95 SER A C 1
ATOM 737 O O . SER A 1 95 ? -38.084 3.153 27.446 1.00 71.94 95 SER A O 1
ATOM 739 N N . VAL A 1 96 ? -36.233 1.997 27.920 1.00 70.94 96 VAL A N 1
ATOM 740 C CA . VAL A 1 96 ? -35.374 3.180 27.855 1.00 70.94 96 VAL A CA 1
ATOM 741 C C . VAL A 1 96 ? -35.317 3.660 26.402 1.00 70.94 96 VAL A C 1
ATOM 743 O O . VAL A 1 96 ? -35.001 2.880 25.503 1.00 70.94 96 VAL A O 1
ATOM 746 N N . LYS A 1 97 ? -35.696 4.920 26.155 1.00 67.25 97 LYS A N 1
ATOM 747 C CA . LYS A 1 97 ? -35.650 5.500 24.810 1.00 67.25 97 LY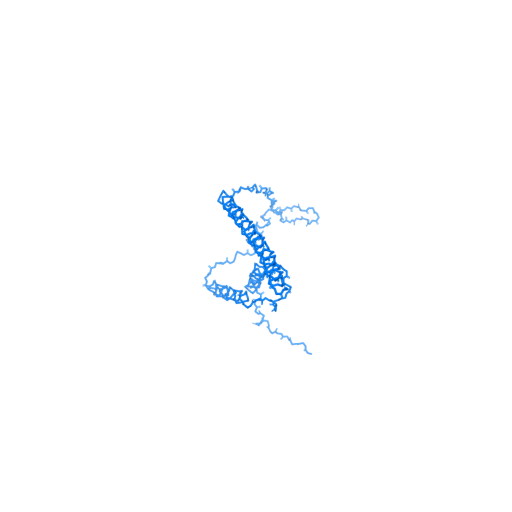S A CA 1
ATOM 748 C C . LYS A 1 97 ? -34.211 5.929 24.532 1.00 67.25 97 LYS A C 1
ATOM 750 O O . LYS A 1 97 ? -33.804 6.916 25.146 1.00 67.25 97 LYS A O 1
ATOM 755 N N . PRO A 1 98 ? -33.475 5.259 23.621 1.00 59.16 98 PRO A N 1
ATOM 756 C CA . PRO A 1 98 ? -32.136 5.703 23.268 1.00 59.16 98 PRO A CA 1
ATOM 757 C C . PRO A 1 98 ? -32.207 7.160 22.824 1.00 59.16 98 PRO A C 1
ATOM 759 O O . PRO A 1 98 ? -33.125 7.552 22.090 1.00 59.16 98 PRO A O 1
ATOM 762 N N . ILE A 1 99 ? -31.262 7.968 23.305 1.00 60.59 99 ILE A N 1
ATOM 763 C CA . ILE A 1 99 ? -31.113 9.345 22.845 1.00 60.59 99 ILE A CA 1
ATOM 764 C C . ILE A 1 99 ? -30.959 9.251 21.332 1.00 60.59 99 ILE A C 1
ATOM 766 O O . ILE A 1 99 ? -30.104 8.510 20.846 1.00 60.59 99 ILE A O 1
ATOM 770 N N . ALA A 1 100 ? -31.842 9.929 20.592 1.00 56.41 100 ALA A N 1
ATOM 771 C CA . ALA A 1 100 ? -31.739 9.984 19.144 1.00 56.41 100 ALA A CA 1
ATOM 772 C C . ALA A 1 100 ? -30.304 10.397 18.834 1.00 56.41 100 ALA A C 1
ATOM 774 O O . ALA A 1 100 ? -29.895 11.483 19.247 1.00 56.41 100 ALA A O 1
ATOM 775 N N . ALA A 1 101 ? -29.535 9.506 18.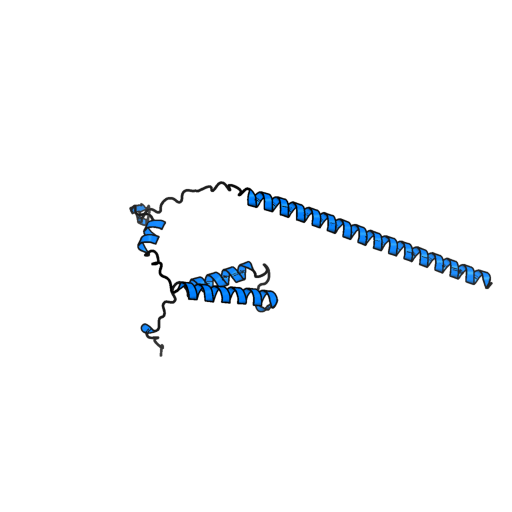201 1.00 49.62 101 ALA A N 1
ATOM 776 C CA . ALA A 1 101 ? -28.204 9.843 17.744 1.00 49.62 101 ALA A CA 1
ATOM 777 C C . ALA A 1 101 ? -28.395 11.091 16.898 1.00 49.62 101 ALA A C 1
ATOM 779 O O . ALA A 1 101 ? -29.041 11.027 15.847 1.00 49.62 101 ALA A O 1
ATOM 780 N N . SER A 1 102 ? -27.949 12.238 17.417 1.00 42.28 102 SER A N 1
ATOM 781 C CA . SER A 1 102 ? -27.911 13.461 16.644 1.00 42.28 102 SER A CA 1
ATOM 782 C C . SER A 1 102 ? -27.242 13.053 15.351 1.00 42.28 102 SER A C 1
ATOM 784 O O . SER A 1 102 ? -26.111 12.564 15.378 1.00 42.28 102 SER A O 1
ATOM 786 N N . SER A 1 103 ? -27.995 13.139 14.255 1.00 46.53 103 SER A N 1
ATOM 787 C CA . SER A 1 103 ? -27.497 12.971 12.902 1.00 46.53 103 SER A CA 1
ATOM 788 C C . SER A 1 103 ? -26.499 14.096 12.698 1.00 46.53 103 SER A C 1
ATOM 790 O O . SER A 1 103 ? -26.804 15.128 12.110 1.00 46.53 103 SER A O 1
ATOM 792 N N . SER A 1 104 ? -25.323 13.927 13.287 1.00 44.62 104 SER A N 1
ATOM 793 C CA . SER A 1 104 ? -24.180 14.768 13.086 1.00 44.62 104 SER A CA 1
ATOM 794 C C . SER A 1 104 ? -23.736 14.402 11.690 1.00 44.62 104 SER A C 1
ATOM 796 O O . SER A 1 104 ? -22.940 13.493 11.460 1.00 44.62 104 SER A O 1
ATOM 798 N N . THR A 1 105 ? -24.319 15.105 10.726 1.00 43.25 105 THR A N 1
ATOM 799 C CA . THR A 1 105 ? -23.563 15.578 9.587 1.00 43.25 105 THR A CA 1
ATOM 800 C C . THR A 1 105 ? -22.345 16.283 10.174 1.00 43.25 105 THR A C 1
ATOM 802 O O . THR A 1 105 ? -22.356 17.497 10.363 1.00 43.25 105 THR A O 1
ATOM 805 N N . VAL A 1 106 ? -21.318 15.516 10.549 1.00 40.59 106 VAL A N 1
ATOM 806 C CA . VAL A 1 106 ? -19.987 16.055 10.763 1.00 40.59 106 VAL A CA 1
ATOM 807 C C . VAL A 1 106 ? -19.633 16.570 9.385 1.00 40.59 106 VAL A C 1
ATOM 809 O O . VAL A 1 106 ? -19.239 15.815 8.496 1.00 40.59 106 VAL A O 1
ATOM 812 N N . SER A 1 107 ? -19.900 17.857 9.165 1.00 49.28 107 SER A N 1
ATOM 813 C CA . SER A 1 107 ? -19.243 18.607 8.120 1.00 49.28 107 SER A CA 1
ATOM 814 C C . SER A 1 107 ? -17.782 18.249 8.283 1.00 49.28 107 SER A C 1
ATOM 816 O O . SER A 1 107 ? -17.216 18.494 9.349 1.00 49.28 107 SER A O 1
ATOM 818 N N . ILE A 1 108 ? -17.227 17.574 7.281 1.00 54.38 108 ILE A N 1
ATOM 819 C CA . ILE A 1 108 ? -15.805 17.293 7.172 1.00 54.38 108 ILE A CA 1
ATOM 820 C C . ILE A 1 108 ? -15.142 18.669 7.188 1.00 54.38 108 ILE A C 1
ATOM 822 O O . ILE A 1 108 ? -14.979 19.314 6.153 1.00 54.38 108 ILE A O 1
ATOM 826 N N . GLN A 1 109 ? -14.856 19.170 8.384 1.00 54.47 109 GLN A N 1
ATOM 827 C CA . GLN A 1 109 ? -14.012 20.316 8.598 1.00 54.47 109 GLN A CA 1
ATOM 828 C C . GLN A 1 109 ? -12.644 19.747 8.279 1.00 54.47 109 GLN A C 1
ATOM 830 O O . GLN A 1 109 ? -12.038 19.057 9.093 1.00 54.47 109 GLN A O 1
ATOM 835 N N . ARG A 1 110 ? -12.283 19.849 6.994 1.00 60.66 110 ARG A N 1
ATOM 836 C CA . ARG A 1 110 ? -11.007 19.362 6.495 1.00 60.66 110 ARG A CA 1
ATOM 837 C C . ARG A 1 110 ? -9.957 20.046 7.341 1.00 60.66 110 ARG A C 1
ATOM 839 O O . ARG A 1 110 ? -9.832 21.266 7.273 1.00 60.66 110 ARG A O 1
ATOM 846 N N . ASP A 1 111 ? -9.279 19.255 8.151 1.00 71.00 111 ASP A N 1
ATOM 847 C CA . ASP A 1 111 ? -8.105 19.700 8.863 1.00 71.00 111 ASP A CA 1
ATOM 848 C C . ASP A 1 111 ? -7.142 20.314 7.825 1.00 71.00 111 ASP A C 1
ATOM 850 O O . ASP A 1 111 ? -6.749 19.617 6.878 1.00 71.00 111 ASP A O 1
ATOM 854 N N . PRO A 1 112 ? -6.854 21.628 7.897 1.00 78.62 112 PRO A N 1
ATOM 855 C CA . PRO A 1 112 ? -6.034 22.308 6.903 1.00 78.62 112 PRO A CA 1
ATOM 856 C C . PRO A 1 112 ? -4.627 21.707 6.804 1.00 78.62 112 PRO A C 1
ATOM 858 O O . PRO A 1 112 ? -4.036 21.755 5.725 1.00 78.62 112 PRO A O 1
ATOM 861 N N . GLU A 1 113 ? -4.118 21.078 7.868 1.00 82.44 113 GLU A N 1
ATOM 862 C CA . GLU A 1 113 ? -2.822 20.394 7.852 1.00 82.44 113 GLU A CA 1
ATOM 863 C C . GLU A 1 113 ? -2.848 19.159 6.944 1.00 82.44 113 GLU A C 1
ATOM 865 O O . GLU A 1 113 ? -1.986 19.009 6.075 1.00 82.44 113 GLU A O 1
ATOM 870 N N . LEU A 1 114 ? -3.902 18.341 7.039 1.00 84.38 114 LEU A N 1
ATOM 871 C CA . LEU A 1 114 ? -4.079 17.157 6.190 1.00 84.38 114 LEU A CA 1
ATOM 872 C C . LEU A 1 114 ? -4.274 17.521 4.714 1.00 84.38 114 LEU A C 1
ATOM 874 O O . LEU A 1 114 ? -3.854 16.780 3.824 1.00 84.38 114 LEU A O 1
ATOM 878 N N . VAL A 1 115 ? -4.905 18.663 4.426 1.00 87.62 115 VAL A N 1
ATOM 879 C CA . VAL A 1 115 ? -5.053 19.157 3.047 1.00 87.62 115 VAL A CA 1
ATOM 880 C C . VAL A 1 115 ? -3.707 19.614 2.488 1.00 87.62 115 VAL A C 1
ATOM 882 O O . VAL A 1 115 ? -3.378 19.269 1.353 1.00 87.62 115 VAL A O 1
ATOM 885 N N . CYS A 1 116 ? -2.911 20.339 3.273 1.00 87.44 116 CYS A N 1
ATOM 886 C CA . CYS A 1 116 ? -1.563 20.744 2.877 1.00 87.44 116 CYS A CA 1
ATOM 887 C C . CYS A 1 116 ? -0.646 19.535 2.634 1.00 87.44 116 CYS A C 1
ATOM 889 O O . CYS A 1 116 ? 0.071 19.501 1.632 1.00 87.44 116 CYS A O 1
ATOM 891 N N . GLU A 1 117 ? -0.699 18.515 3.493 1.00 91.75 117 GLU A N 1
ATOM 892 C CA . GLU A 1 117 ? 0.076 17.281 3.323 1.00 91.75 117 GLU A CA 1
ATOM 893 C C . GLU A 1 117 ? -0.364 16.490 2.078 1.00 91.75 117 GLU A C 1
ATOM 895 O O . GLU A 1 117 ? 0.465 15.998 1.303 1.00 91.75 117 GLU A O 1
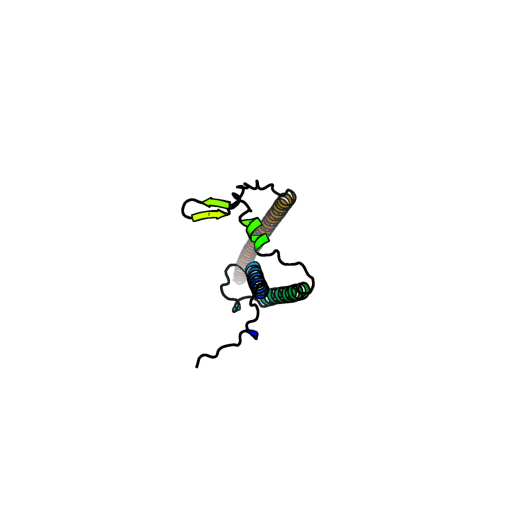ATOM 900 N N . LEU A 1 118 ? -1.673 16.431 1.811 1.00 92.19 118 LEU A N 1
ATOM 901 C CA . LEU A 1 118 ? -2.216 15.823 0.597 1.00 92.19 118 LEU A CA 1
ATOM 902 C C . LEU A 1 118 ? -1.710 16.531 -0.671 1.00 92.19 118 LEU A C 1
ATOM 904 O O . LEU A 1 118 ? -1.336 15.875 -1.642 1.00 92.19 118 LEU A O 1
ATOM 908 N N . GLU A 1 119 ? -1.685 17.862 -0.693 1.00 93.12 119 GLU A N 1
ATOM 909 C CA . GLU A 1 119 ? -1.190 18.602 -1.858 1.00 93.12 119 GLU A CA 1
ATOM 910 C C . GLU A 1 119 ? 0.331 18.455 -2.034 1.00 93.12 119 GLU A C 1
ATOM 912 O O . GLU A 1 119 ? 0.805 18.250 -3.155 1.00 93.12 119 GLU A O 1
ATOM 917 N N . ALA A 1 120 ? 1.105 18.434 -0.946 1.00 94.81 120 ALA A N 1
ATOM 918 C CA . ALA A 1 120 ? 2.544 18.174 -1.006 1.00 94.81 120 ALA A CA 1
ATOM 919 C C . ALA A 1 120 ? 2.858 16.764 -1.545 1.00 94.81 120 ALA A C 1
ATOM 921 O O . ALA A 1 120 ? 3.715 16.584 -2.418 1.00 94.81 120 ALA A O 1
ATOM 922 N N . THR A 1 121 ? 2.130 15.747 -1.081 1.00 95.06 121 THR A N 1
ATOM 923 C CA . THR A 1 121 ? 2.296 14.368 -1.566 1.00 95.06 121 THR A CA 1
ATOM 924 C C . THR A 1 121 ? 1.883 14.226 -3.032 1.00 95.06 121 THR A C 1
ATOM 926 O O . THR A 1 121 ? 2.585 13.571 -3.803 1.00 95.06 121 THR A O 1
ATOM 929 N N . LYS A 1 122 ? 0.823 14.906 -3.485 1.00 96.94 122 LYS A N 1
ATOM 930 C CA . LYS A 1 122 ? 0.472 14.960 -4.915 1.00 96.94 122 LYS A CA 1
ATOM 931 C C . LYS A 1 122 ? 1.574 15.600 -5.762 1.00 96.94 122 LYS A C 1
ATOM 933 O O . LYS A 1 122 ? 1.931 15.033 -6.795 1.00 96.94 122 LYS A O 1
ATOM 938 N N . ALA A 1 123 ? 2.143 16.721 -5.315 1.00 97.19 123 ALA A N 1
ATOM 939 C CA . ALA A 1 123 ? 3.215 17.411 -6.032 1.00 97.19 123 ALA A CA 1
ATOM 940 C C . ALA A 1 123 ? 4.460 16.519 -6.194 1.00 97.19 123 ALA A C 1
ATOM 942 O O . ALA A 1 123 ? 5.010 16.395 -7.290 1.00 97.19 123 ALA A O 1
ATOM 943 N N . THR A 1 124 ? 4.864 15.817 -5.131 1.00 97.31 124 THR A N 1
ATOM 944 C CA . THR A 1 124 ? 5.994 14.871 -5.204 1.00 97.31 124 THR A CA 1
ATOM 945 C C . THR A 1 124 ? 5.715 13.695 -6.147 1.00 97.31 124 THR A C 1
ATOM 947 O O . THR A 1 124 ? 6.597 13.291 -6.908 1.00 97.31 124 THR A O 1
ATOM 950 N N . ILE A 1 125 ? 4.484 13.170 -6.173 1.00 97.81 125 ILE A N 1
ATOM 951 C CA . ILE A 1 125 ? 4.082 12.114 -7.115 1.00 97.81 125 ILE A CA 1
ATOM 952 C C . ILE A 1 125 ? 4.189 12.601 -8.564 1.00 97.81 125 ILE A C 1
ATOM 954 O O . ILE A 1 125 ? 4.676 11.867 -9.429 1.00 97.81 125 ILE A O 1
ATOM 958 N N . GLU A 1 126 ? 3.736 13.818 -8.853 1.00 97.38 126 GLU A N 1
ATOM 959 C CA . GLU A 1 126 ? 3.816 14.401 -10.194 1.00 97.38 126 GLU A CA 1
ATOM 960 C C . GLU A 1 126 ? 5.270 14.628 -10.641 1.00 97.38 126 GLU A C 1
ATOM 962 O O . GLU A 1 126 ? 5.635 14.313 -11.783 1.00 97.38 126 GLU A O 1
ATOM 967 N N . GLU A 1 127 ? 6.140 15.064 -9.729 1.00 97.81 127 GLU A N 1
ATOM 968 C CA . GLU A 1 127 ? 7.573 15.186 -9.993 1.00 97.81 127 GLU A CA 1
ATOM 969 C C . GLU A 1 127 ? 8.210 13.823 -10.311 1.00 97.81 127 GLU A C 1
ATOM 971 O O . GLU A 1 127 ? 8.935 13.683 -11.303 1.00 97.81 127 GLU A O 1
ATOM 976 N N . LEU A 1 128 ? 7.919 12.788 -9.515 1.00 97.94 128 LEU A N 1
ATOM 977 C CA . LEU A 1 128 ? 8.435 11.437 -9.746 1.00 97.94 128 LEU A CA 1
ATOM 978 C C . LEU A 1 128 ? 7.954 10.864 -11.085 1.00 97.94 128 LEU A C 1
ATOM 980 O O . LEU A 1 128 ? 8.752 10.274 -11.818 1.00 97.94 128 LEU A O 1
ATOM 984 N N . LYS A 1 129 ? 6.690 11.099 -11.458 1.00 97.81 129 LYS A N 1
ATOM 985 C CA . LYS A 1 129 ? 6.158 10.732 -12.783 1.00 97.81 129 LYS A CA 1
ATOM 986 C C . LYS A 1 129 ? 6.908 11.440 -13.912 1.00 97.81 129 LYS A C 1
ATOM 988 O O . LYS A 1 129 ? 7.276 10.804 -14.903 1.00 97.81 129 LYS A O 1
ATOM 993 N N . SER A 1 130 ? 7.195 12.729 -13.748 1.00 96.75 130 SER A N 1
ATOM 994 C CA . SER A 1 130 ? 7.957 13.518 -14.724 1.00 96.75 130 SER A CA 1
ATOM 995 C C . SER A 1 130 ? 9.392 13.004 -14.876 1.00 96.75 130 SER A C 1
ATOM 997 O O . SER A 1 130 ? 9.886 12.822 -15.994 1.00 96.75 130 SER A O 1
ATOM 999 N N . ARG A 1 131 ? 10.056 12.687 -13.756 1.00 97.44 131 ARG A N 1
ATOM 1000 C CA . ARG A 1 131 ? 11.395 12.079 -13.748 1.00 97.44 131 ARG A CA 1
ATOM 1001 C C . ARG A 1 131 ? 11.395 10.717 -14.444 1.00 97.44 131 ARG A C 1
ATOM 1003 O O . ARG A 1 131 ? 12.272 10.470 -15.272 1.00 97.44 131 ARG A O 1
ATOM 1010 N N . GLN A 1 132 ? 10.407 9.868 -14.169 1.00 97.88 132 GLN A N 1
ATOM 1011 C CA . GLN A 1 132 ? 10.274 8.555 -14.804 1.00 97.88 132 GLN A CA 1
ATOM 1012 C C . GLN A 1 132 ? 10.138 8.676 -16.330 1.00 97.88 132 GLN A C 1
ATOM 1014 O O . GLN A 1 132 ? 10.909 8.064 -17.070 1.00 97.88 132 GLN A O 1
ATOM 1019 N N . SER A 1 133 ? 9.250 9.556 -16.805 1.00 97.00 133 SER A N 1
ATOM 1020 C CA . SER A 1 133 ? 9.088 9.836 -18.239 1.00 97.00 133 SER A CA 1
ATOM 1021 C C . SER A 1 133 ? 10.397 10.297 -18.896 1.00 97.00 133 SER A C 1
ATOM 1023 O O . SER A 1 133 ? 10.752 9.859 -19.997 1.00 97.00 133 SER A O 1
ATOM 1025 N N . LYS A 1 134 ? 11.183 11.140 -18.214 1.00 97.62 134 LYS A N 1
ATOM 1026 C CA . LYS A 1 134 ? 12.498 11.581 -18.705 1.00 97.62 134 LYS A CA 1
ATOM 1027 C C . LYS A 1 134 ? 13.484 10.415 -18.846 1.00 97.62 134 LYS A C 1
ATOM 1029 O O . LYS A 1 134 ? 14.192 10.339 -19.855 1.00 97.62 134 LYS A O 1
ATOM 1034 N N . TYR A 1 135 ? 13.524 9.500 -17.878 1.00 97.44 135 TYR A N 1
ATOM 1035 C CA . TYR A 1 135 ? 14.361 8.298 -17.949 1.00 97.44 135 TYR A CA 1
ATOM 1036 C C . TYR A 1 135 ? 13.970 7.386 -19.115 1.00 97.44 135 TYR A C 1
ATOM 1038 O O . TYR A 1 135 ? 14.849 6.914 -19.845 1.00 97.44 135 TYR A O 1
ATOM 1046 N N . ASP A 1 136 ? 12.674 7.188 -19.341 1.00 97.44 136 ASP A N 1
ATOM 1047 C CA . ASP A 1 136 ? 12.175 6.352 -20.433 1.00 97.44 136 ASP A CA 1
ATOM 1048 C C . ASP A 1 136 ? 12.516 6.947 -21.807 1.00 97.44 136 ASP A C 1
ATOM 1050 O O . ASP A 1 136 ? 13.020 6.245 -22.692 1.00 97.44 136 ASP A O 1
ATOM 1054 N N . ASN A 1 137 ? 12.364 8.266 -21.965 1.00 97.38 137 ASN A N 1
ATOM 1055 C CA . ASN A 1 137 ? 12.791 8.982 -23.168 1.00 97.38 137 ASN A CA 1
ATOM 1056 C C . ASN A 1 137 ? 14.297 8.832 -23.427 1.00 97.38 137 ASN A C 1
ATOM 1058 O O . ASN A 1 137 ? 14.719 8.523 -24.547 1.00 97.38 137 ASN A O 1
ATOM 1062 N N . LEU A 1 138 ? 15.125 8.993 -22.391 1.00 97.25 138 LEU A N 1
ATOM 1063 C CA . LEU A 1 138 ? 16.575 8.842 -22.513 1.00 97.25 138 LEU A CA 1
ATOM 1064 C C . LEU A 1 138 ? 16.967 7.410 -22.905 1.00 97.25 138 LEU A C 1
ATOM 1066 O O . LEU A 1 138 ? 17.820 7.209 -23.776 1.00 97.25 138 LEU A O 1
ATOM 1070 N N . LYS A 1 139 ? 16.324 6.405 -22.303 1.00 96.56 139 LYS A N 1
ATOM 1071 C CA . LYS A 1 139 ? 16.531 4.986 -22.616 1.00 96.56 139 LYS A CA 1
ATOM 1072 C C . LYS A 1 139 ? 16.180 4.679 -24.073 1.00 96.56 139 LYS A C 1
ATOM 1074 O O . LYS A 1 139 ? 16.969 4.031 -24.771 1.00 96.56 139 LYS A O 1
ATOM 1079 N N . ASN A 1 140 ? 15.052 5.197 -24.553 1.00 96.88 140 ASN A N 1
ATOM 1080 C CA . ASN A 1 140 ? 14.623 5.060 -25.943 1.00 96.88 140 ASN A CA 1
ATOM 1081 C C . ASN A 1 140 ? 15.613 5.718 -26.913 1.00 96.88 140 ASN A C 1
ATOM 1083 O O . ASN A 1 140 ? 16.038 5.084 -27.885 1.00 96.88 140 ASN A O 1
ATOM 1087 N N . ASN A 1 141 ? 16.064 6.938 -26.615 1.00 95.94 141 ASN A N 1
ATOM 1088 C CA . ASN A 1 141 ? 17.064 7.637 -27.423 1.00 95.94 141 ASN A CA 1
ATOM 1089 C C . ASN A 1 141 ? 18.397 6.882 -27.476 1.00 95.94 141 ASN A C 1
ATOM 1091 O O . ASN A 1 141 ? 18.953 6.680 -28.558 1.00 95.94 141 ASN A O 1
ATOM 1095 N N . LYS A 1 142 ? 18.883 6.369 -26.340 1.00 96.06 142 LYS A N 1
ATOM 1096 C CA . LYS A 1 142 ? 20.104 5.549 -26.293 1.00 96.06 142 LYS A CA 1
ATOM 1097 C C . LYS A 1 142 ? 19.976 4.297 -27.163 1.00 96.06 142 LYS A C 1
ATOM 1099 O O . LYS A 1 142 ? 20.900 3.964 -27.911 1.00 96.06 142 LYS A O 1
ATOM 1104 N N . GLN A 1 143 ? 18.828 3.622 -27.118 1.00 95.69 143 GLN A N 1
ATOM 1105 C CA . GLN A 1 143 ? 18.565 2.453 -27.955 1.00 95.69 143 GLN A CA 1
ATOM 1106 C C . GLN A 1 143 ? 18.493 2.819 -29.447 1.00 95.69 143 GLN A C 1
ATOM 1108 O O . GLN A 1 143 ? 19.039 2.088 -30.278 1.00 95.69 143 GLN A O 1
ATOM 1113 N N . LYS A 1 144 ? 17.892 3.962 -29.799 1.00 95.19 144 LYS A N 1
ATOM 1114 C CA . LYS A 1 144 ? 17.871 4.484 -31.173 1.00 95.19 144 LYS A CA 1
ATOM 1115 C C . LYS A 1 144 ? 19.290 4.753 -31.685 1.00 95.19 144 LYS A C 1
ATOM 1117 O O . LYS A 1 144 ? 19.663 4.210 -32.725 1.00 95.19 144 LYS A O 1
ATOM 1122 N N . CYS A 1 145 ? 20.121 5.471 -30.927 1.00 94.88 145 CYS A N 1
ATOM 1123 C CA . CYS A 1 145 ? 21.531 5.696 -31.269 1.00 94.88 145 CYS A CA 1
ATOM 1124 C C . CYS A 1 145 ? 22.301 4.379 -31.444 1.00 94.88 145 CYS A C 1
ATOM 1126 O O . CYS A 1 145 ? 23.066 4.224 -32.399 1.00 94.88 145 CYS A O 1
ATOM 1128 N N . ARG A 1 146 ? 22.058 3.387 -30.576 1.00 93.88 146 ARG A N 1
ATOM 1129 C CA . ARG A 1 146 ? 22.686 2.061 -30.682 1.00 93.88 146 ARG A CA 1
ATOM 1130 C C . ARG A 1 146 ? 22.322 1.354 -31.991 1.00 93.88 146 ARG A C 1
ATOM 1132 O O . ARG A 1 146 ? 23.206 0.775 -32.623 1.00 93.88 146 ARG A O 1
ATOM 1139 N N . ARG A 1 147 ? 21.059 1.444 -32.427 1.00 93.75 147 ARG A N 1
ATOM 1140 C CA . ARG A 1 147 ? 20.595 0.895 -33.714 1.00 93.75 147 ARG A CA 1
ATOM 1141 C C . ARG A 1 147 ? 21.272 1.576 -34.904 1.00 93.75 147 ARG A C 1
ATOM 1143 O O . ARG A 1 147 ? 21.798 0.879 -35.767 1.00 93.75 147 ARG A O 1
ATOM 1150 N N . HIS A 1 148 ? 21.307 2.911 -34.940 1.00 94.69 148 HIS A N 1
ATOM 1151 C CA . HIS A 1 148 ? 21.973 3.646 -36.025 1.00 94.69 148 HIS A CA 1
ATOM 1152 C C . HIS A 1 148 ? 23.467 3.317 -36.106 1.00 94.69 148 HIS A C 1
ATOM 1154 O O . HIS A 1 148 ? 23.977 3.051 -37.192 1.00 94.69 148 HIS A O 1
ATOM 1160 N N . ARG A 1 149 ? 24.148 3.222 -34.957 1.00 93.19 149 ARG A N 1
ATOM 1161 C CA . ARG A 1 149 ? 25.559 2.817 -34.906 1.00 93.19 149 ARG A CA 1
ATOM 1162 C C . ARG A 1 149 ? 25.783 1.410 -35.469 1.00 93.19 149 ARG A C 1
ATOM 1164 O O . ARG A 1 149 ? 26.763 1.190 -36.172 1.00 93.19 149 ARG A O 1
ATOM 1171 N N . GLY A 1 150 ? 24.892 0.460 -35.172 1.00 93.06 150 GLY A N 1
ATOM 1172 C CA . GLY A 1 150 ? 24.956 -0.902 -35.717 1.00 93.06 150 GLY A CA 1
ATOM 1173 C C . GLY A 1 150 ? 24.791 -0.945 -37.238 1.00 93.06 150 GLY A C 1
ATOM 1174 O O . GLY A 1 150 ? 25.574 -1.605 -37.923 1.00 93.06 150 GLY A O 1
ATOM 1175 N N . LYS A 1 151 ? 23.832 -0.179 -37.773 1.00 92.56 151 LYS A N 1
ATOM 1176 C CA . LYS A 1 151 ? 23.624 -0.036 -39.224 1.00 92.56 151 LYS A CA 1
ATOM 1177 C C . LYS A 1 151 ? 24.853 0.556 -39.914 1.00 92.56 151 LYS A C 1
ATOM 1179 O O . LYS A 1 151 ? 25.336 -0.017 -40.883 1.00 92.56 151 LYS A O 1
ATOM 1184 N N . PHE A 1 152 ? 25.406 1.642 -39.368 1.00 95.25 152 PHE A N 1
ATOM 1185 C CA . PHE A 1 152 ? 26.606 2.275 -39.918 1.00 95.25 152 PHE A CA 1
ATOM 1186 C C . PHE A 1 152 ? 27.800 1.313 -39.954 1.00 95.25 152 PHE A C 1
ATOM 1188 O O . PHE A 1 152 ? 28.442 1.168 -40.989 1.00 95.25 152 PHE A O 1
ATOM 1195 N N . LYS A 1 153 ? 28.059 0.591 -38.853 1.00 94.06 153 LYS A N 1
ATOM 1196 C CA . LYS A 1 153 ? 29.129 -0.420 -38.799 1.00 94.06 153 LYS A CA 1
ATOM 1197 C C . LYS A 1 153 ? 28.941 -1.528 -39.836 1.00 94.06 153 LYS A C 1
ATOM 1199 O O . LYS A 1 153 ? 29.911 -1.938 -40.462 1.00 94.06 153 LYS A O 1
ATOM 1204 N N . SER A 1 154 ? 27.709 -1.998 -40.019 1.00 93.94 154 SER A N 1
ATOM 1205 C CA . SER A 1 154 ? 27.397 -3.058 -40.986 1.00 93.94 154 SER A CA 1
ATOM 1206 C C . SER A 1 154 ? 27.638 -2.588 -42.421 1.00 93.94 154 SER A C 1
ATOM 1208 O O . SER A 1 154 ? 28.341 -3.263 -43.167 1.00 93.94 154 SER A O 1
ATOM 1210 N N . ASN A 1 155 ? 27.155 -1.392 -42.775 1.00 95.00 155 ASN A N 1
ATOM 1211 C CA . ASN A 1 155 ? 27.390 -0.791 -44.092 1.00 95.00 155 ASN A CA 1
ATOM 1212 C C . ASN A 1 155 ? 28.882 -0.550 -44.354 1.00 95.00 155 ASN A C 1
ATOM 1214 O O . ASN A 1 155 ? 29.375 -0.851 -45.438 1.00 95.00 155 ASN A O 1
ATOM 1218 N N . PHE A 1 156 ? 29.617 -0.052 -43.356 1.00 96.25 156 PHE A N 1
ATOM 1219 C CA . PHE A 1 156 ? 31.059 0.154 -43.467 1.00 96.25 156 PHE A CA 1
ATOM 1220 C C . PHE A 1 156 ? 31.807 -1.164 -43.705 1.00 96.25 156 PHE A C 1
ATOM 1222 O O . PHE A 1 156 ? 32.660 -1.245 -44.585 1.00 96.25 156 PHE A O 1
ATOM 1229 N N . ASN A 1 157 ? 31.460 -2.218 -42.961 1.00 94.69 157 ASN A N 1
ATOM 1230 C CA . ASN A 1 157 ? 32.055 -3.539 -43.151 1.00 94.69 157 ASN A CA 1
ATOM 1231 C C . ASN A 1 157 ? 31.742 -4.109 -44.540 1.00 94.69 157 ASN A C 1
ATOM 1233 O O . ASN A 1 157 ? 32.642 -4.642 -45.183 1.00 94.69 157 ASN A O 1
ATOM 1237 N N . TYR A 1 158 ? 30.506 -3.958 -45.019 1.00 95.19 158 TYR A N 1
ATOM 1238 C CA . TYR A 1 158 ? 30.101 -4.383 -46.359 1.00 95.19 158 TYR A CA 1
ATOM 1239 C C . TYR A 1 158 ? 30.934 -3.698 -47.453 1.00 95.19 158 TYR A C 1
ATOM 1241 O O . TYR A 1 158 ? 31.545 -4.370 -48.283 1.00 95.19 158 TYR A O 1
ATOM 1249 N N . LEU A 1 159 ? 31.050 -2.368 -47.396 1.00 95.62 159 LEU A N 1
ATOM 1250 C CA . LEU A 1 159 ? 31.881 -1.591 -48.322 1.00 95.62 159 LEU A CA 1
ATOM 1251 C C . LEU A 1 159 ? 33.352 -2.019 -48.260 1.00 95.62 159 LEU A C 1
ATOM 1253 O O . LEU A 1 159 ? 33.977 -2.241 -49.295 1.00 95.62 159 LEU A O 1
ATOM 1257 N N . ARG A 1 160 ? 33.894 -2.203 -47.049 1.00 95.06 160 ARG A N 1
ATOM 1258 C CA . ARG A 1 160 ? 35.274 -2.660 -46.838 1.00 95.06 160 ARG A CA 1
ATOM 1259 C C . ARG A 1 160 ? 35.531 -4.042 -47.448 1.00 95.06 160 ARG A C 1
ATOM 1261 O O . ARG A 1 160 ? 36.616 -4.270 -47.980 1.00 95.06 160 ARG A O 1
ATOM 1268 N N . HIS A 1 161 ? 34.572 -4.964 -47.352 1.00 93.19 161 HIS A N 1
ATOM 1269 C CA . HIS A 1 161 ? 34.675 -6.287 -47.969 1.00 93.19 161 HIS A CA 1
ATOM 1270 C C . HIS A 1 161 ? 34.649 -6.206 -49.497 1.00 93.19 161 HIS A C 1
ATOM 1272 O O . HIS A 1 161 ? 35.501 -6.821 -50.134 1.00 93.19 161 HIS A O 1
ATOM 1278 N N . ASN A 1 162 ? 33.751 -5.405 -50.075 1.00 93.56 162 ASN A N 1
ATOM 1279 C CA . ASN A 1 162 ? 33.668 -5.232 -51.527 1.00 93.56 162 ASN A CA 1
ATOM 1280 C C . ASN A 1 162 ? 34.940 -4.608 -52.110 1.00 93.56 162 ASN A C 1
ATOM 1282 O O . ASN A 1 162 ? 35.509 -5.164 -53.041 1.00 93.56 162 ASN A O 1
ATOM 1286 N N . LEU A 1 163 ? 35.454 -3.532 -51.504 1.00 93.50 163 LEU A N 1
ATOM 1287 C CA . LEU A 1 163 ? 36.724 -2.909 -51.903 1.00 93.50 163 LEU A CA 1
ATOM 1288 C C . LEU A 1 163 ? 37.895 -3.898 -51.870 1.00 93.50 163 LEU A C 1
ATOM 1290 O O . LEU A 1 163 ? 38.714 -3.932 -52.782 1.00 93.50 163 LEU A O 1
ATOM 1294 N N . ARG A 1 164 ? 37.969 -4.734 -50.827 1.00 92.06 164 ARG A N 1
ATOM 1295 C CA . ARG A 1 164 ? 39.017 -5.759 -50.714 1.00 92.06 164 ARG A CA 1
ATOM 1296 C C . ARG A 1 164 ? 38.928 -6.801 -51.832 1.00 92.06 164 ARG A C 1
ATOM 1298 O O . ARG A 1 164 ? 39.962 -7.303 -52.259 1.00 92.06 164 ARG A O 1
ATOM 1305 N N . ASN A 1 165 ? 37.719 -7.160 -52.251 1.00 90.00 165 ASN A N 1
ATOM 1306 C CA . ASN A 1 165 ? 37.514 -8.121 -53.330 1.00 90.00 165 ASN A CA 1
ATOM 1307 C C . ASN A 1 165 ? 37.839 -7.512 -54.697 1.00 90.00 165 ASN A C 1
ATOM 1309 O O . ASN A 1 165 ? 38.408 -8.211 -55.525 1.00 90.00 165 ASN A O 1
ATOM 1313 N N . GLU A 1 166 ? 37.542 -6.226 -54.898 1.00 90.62 166 GLU A N 1
ATOM 1314 C CA . GLU A 1 166 ? 37.849 -5.512 -56.141 1.00 90.62 166 GLU A CA 1
ATOM 1315 C C . GLU A 1 166 ? 39.359 -5.376 -56.366 1.00 90.62 166 GLU A C 1
ATOM 1317 O O . GLU A 1 166 ? 39.841 -5.659 -57.449 1.00 90.62 166 GLU A O 1
ATOM 1322 N N . ILE A 1 167 ? 40.130 -5.048 -55.322 1.00 89.94 167 ILE A N 1
ATOM 1323 C CA . ILE A 1 167 ? 41.602 -4.939 -55.403 1.00 89.94 167 ILE A CA 1
ATOM 1324 C C . ILE A 1 167 ? 42.281 -6.300 -55.662 1.00 89.94 167 ILE A C 1
ATOM 1326 O O . ILE A 1 167 ? 43.442 -6.351 -56.057 1.00 89.94 167 ILE A O 1
ATOM 1330 N N . ARG A 1 168 ? 41.596 -7.417 -55.384 1.00 80.06 168 ARG A N 1
ATOM 1331 C CA . ARG A 1 168 ? 42.144 -8.772 -55.564 1.00 80.06 168 ARG A CA 1
ATOM 1332 C C . ARG A 1 168 ? 41.861 -9.350 -56.962 1.00 80.06 168 ARG A C 1
ATOM 1334 O O . ARG A 1 168 ? 42.392 -10.414 -57.269 1.00 80.06 168 ARG A O 1
ATOM 1341 N N . ARG A 1 169 ? 41.002 -8.709 -57.756 1.00 66.12 169 ARG A N 1
ATOM 1342 C CA . ARG A 1 169 ? 40.786 -9.047 -59.169 1.00 66.12 169 ARG A CA 1
ATOM 1343 C C . ARG A 1 169 ? 41.832 -8.370 -60.040 1.00 66.12 169 ARG A C 1
ATOM 1345 O O . ARG A 1 169 ? 42.173 -8.994 -61.064 1.00 66.12 169 ARG A O 1
#

Organism: NCBI:txid262757

Foldseek 3Di:
DDDDDDPVPPPPPDDLVVVLVVVLVVLCVVQPPPPDPDPVPDDVVSVVVSVVVSVVVVVVSVVVVPDDDPDCPVVNVCCVQLNPDWDQDVPPGIDRHGDPPPPPPVVCPPPVVVVVVVVVVVVVVVVVVVVVVVVVVVVVVVVVVVVVVVVVVVVVVVVVVVVVVVVVD

Radius of gyration: 35.71 Å; chains: 1; bounding box: 86×63×99 Å

Secondary structure (DSSP, 8-state):
---PPPGGG-----SHHHHHHHHHHHHHHHHS-TT---GGGS-HHHHHHHHHHHHHHHHHHHHHTTS--PPPPHHHHHHHHH-S-EEEETTTEEEE---------------HHHHHHHHHHHHHHHHHHHHHHHHHHHHHHHHHHHHHHHHHHHHHHHHHHHHHHHTT-

pLDDT: mean 77.64, std 15.86, range [40.59, 97.94]